Protein AF-A0A8X7CBE6-F1 (afdb_monomer)

Solvent-accessible surface area (backbone atoms only — not comparable to full-atom values): 5666 Å² total; per-residue (Å²): 108,70,67,60,53,54,48,51,54,51,53,40,64,70,38,63,46,35,40,47,51,75,46,80,45,75,57,95,91,40,71,30,24,41,35,41,42,30,31,99,87,45,74,46,78,47,80,38,78,57,83,51,42,66,57,50,66,74,37,95,68,54,87,63,97,39,43,34,37,31,89,67,55,76,46,54,57,79,37,53,91,79,43,48,38,35,57,67,58,49,50,46,58,72,74,73,102

Radius of gyration: 14.12 Å; Cα contacts (8 Å, |Δi|>4): 146; chains: 1; bounding box: 33×35×36 Å

Nearest PDB structures (foldseek):
  6voy-assembly1_D  TM=6.012E-01  e=1.136E-02  Saccharolobus solfataricus P2
  5wtq-assembly2_C  TM=8.735E-01  e=3.546E-01  Homo sapiens
  5wtq-assembly1_A  TM=8.734E-01  e=4.028E-01  Homo sapiens
  3k0s-assembly1_A  TM=3.950E-01  e=2.270E-01  Escherichia coli K-12
  7ou0-assembly1_A  TM=3.036E-01  e=2.270E-01  Escherichia coli K-12

Structure (mmCIF, N/CA/C/O backbone):
data_AF-A0A8X7CBE6-F1
#
_entry.id   AF-A0A8X7CBE6-F1
#
loop_
_atom_site.group_PDB
_atom_site.id
_atom_site.type_symbol
_atom_site.label_atom_id
_atom_site.label_alt_id
_atom_site.label_comp_id
_atom_site.label_asym_id
_atom_site.label_entity_id
_atom_site.label_seq_id
_atom_site.pdbx_PDB_ins_code
_atom_site.Cartn_x
_atom_site.Cartn_y
_atom_site.Cartn_z
_atom_site.occupancy
_atom_site.B_iso_or_equiv
_atom_site.auth_seq_id
_atom_site.auth_comp_id
_atom_site.auth_asym_id
_atom_site.auth_atom_id
_atom_site.pdbx_PDB_model_num
ATOM 1 N N . MET A 1 1 ? 4.743 21.048 1.731 1.00 62.94 1 MET A N 1
ATOM 2 C CA . MET A 1 1 ? 4.760 19.740 1.037 1.00 62.94 1 MET A CA 1
ATOM 3 C C . MET A 1 1 ? 5.268 18.605 1.921 1.00 62.94 1 MET A C 1
ATOM 5 O O . MET A 1 1 ? 4.481 17.711 2.177 1.00 62.94 1 MET A O 1
ATOM 9 N N . ARG A 1 2 ? 6.501 18.642 2.461 1.00 72.31 2 ARG A N 1
ATOM 10 C CA . ARG A 1 2 ? 7.032 17.543 3.304 1.00 72.31 2 ARG A CA 1
ATOM 11 C C . ARG A 1 2 ? 6.167 17.208 4.531 1.00 72.31 2 ARG A C 1
ATOM 13 O O . ARG A 1 2 ? 5.836 16.051 4.731 1.00 72.31 2 ARG A O 1
ATOM 20 N N . LYS A 1 3 ? 5.730 18.228 5.282 1.00 81.38 3 LYS A N 1
ATOM 21 C CA 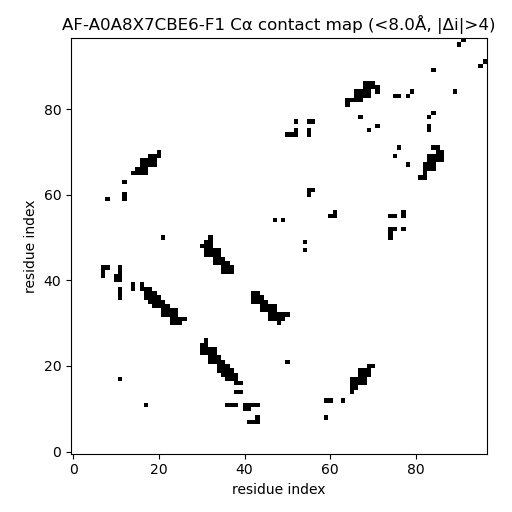. LYS A 1 3 ? 4.861 18.046 6.461 1.00 81.38 3 LYS A CA 1
ATOM 22 C C . LYS A 1 3 ? 3.530 17.369 6.114 1.00 81.38 3 LYS A C 1
ATOM 24 O O . LYS A 1 3 ? 3.164 16.404 6.761 1.00 81.38 3 LYS A O 1
ATOM 29 N N . THR A 1 4 ? 2.856 17.827 5.060 1.00 84.31 4 THR A N 1
ATOM 30 C CA . THR A 1 4 ? 1.581 17.254 4.593 1.00 84.31 4 THR A CA 1
ATOM 31 C C . THR A 1 4 ? 1.737 15.802 4.147 1.00 84.31 4 THR A C 1
ATOM 33 O O . THR A 1 4 ? 0.916 14.960 4.480 1.00 84.31 4 THR A O 1
ATOM 36 N N . TYR A 1 5 ? 2.820 15.497 3.434 1.00 85.69 5 TYR A N 1
ATOM 37 C CA . TYR A 1 5 ? 3.139 14.139 3.001 1.00 85.69 5 TYR A CA 1
ATOM 38 C C . TYR A 1 5 ? 3.374 13.195 4.193 1.00 85.69 5 TYR A C 1
ATOM 40 O O . TYR A 1 5 ? 2.800 12.113 4.251 1.00 85.69 5 TYR A O 1
ATOM 48 N N . GLU A 1 6 ? 4.163 13.628 5.179 1.00 86.69 6 GLU A N 1
ATOM 49 C CA . GLU A 1 6 ? 4.416 12.857 6.403 1.00 86.69 6 GLU A CA 1
ATOM 50 C C . GLU A 1 6 ? 3.148 12.685 7.253 1.00 86.69 6 GLU A C 1
ATOM 52 O O . GLU A 1 6 ? 2.965 11.637 7.867 1.00 86.69 6 GLU A O 1
ATOM 57 N N . GLN A 1 7 ? 2.259 13.683 7.270 1.00 88.88 7 GLN A N 1
ATOM 58 C CA . GLN A 1 7 ? 0.960 13.604 7.945 1.00 88.88 7 GLN A CA 1
ATOM 59 C C . GLN A 1 7 ? 0.049 12.557 7.298 1.00 88.88 7 GLN A C 1
ATOM 61 O O . GLN A 1 7 ? -0.472 11.704 8.008 1.00 88.88 7 GLN A O 1
ATOM 66 N N . ILE A 1 8 ? -0.073 12.559 5.967 1.00 89.88 8 ILE A N 1
ATOM 67 C CA . ILE A 1 8 ? -0.857 11.556 5.229 1.00 89.88 8 ILE A CA 1
ATOM 68 C C . ILE A 1 8 ? -0.311 10.144 5.483 1.00 89.88 8 ILE A C 1
ATOM 70 O O . ILE A 1 8 ? -1.078 9.226 5.769 1.00 89.88 8 ILE A O 1
ATOM 74 N N . GLU A 1 9 ? 1.015 9.960 5.452 1.00 87.94 9 GLU A N 1
ATOM 75 C CA . GLU A 1 9 ? 1.631 8.670 5.801 1.00 87.94 9 GLU A CA 1
ATOM 76 C C . GLU A 1 9 ? 1.264 8.227 7.224 1.00 87.94 9 GLU A C 1
ATOM 78 O O . GLU A 1 9 ? 0.971 7.053 7.449 1.00 87.94 9 GLU A O 1
ATOM 83 N N . GLN A 1 10 ? 1.273 9.148 8.193 1.00 87.00 10 GLN A N 1
ATOM 84 C CA . GLN A 1 10 ? 0.904 8.843 9.576 1.00 87.00 10 GLN A CA 1
ATOM 85 C C . GLN A 1 10 ? -0.582 8.507 9.729 1.00 87.00 10 GLN A C 1
ATOM 87 O O . GLN A 1 10 ? -0.909 7.613 10.506 1.00 87.00 10 GLN A O 1
ATOM 92 N N . GLU A 1 11 ? -1.470 9.201 9.022 1.00 89.06 11 GLU A N 1
ATOM 93 C CA . GLU A 1 11 ? -2.912 8.933 9.042 1.00 89.06 11 GLU A CA 1
ATOM 94 C C . GLU A 1 11 ? -3.226 7.547 8.484 1.00 89.06 11 GLU A C 1
ATOM 96 O O . GLU A 1 11 ? -3.895 6.753 9.145 1.00 89.06 11 GLU A O 1
ATOM 101 N N . ILE A 1 12 ? -2.661 7.209 7.324 1.00 90.44 12 ILE A N 1
ATOM 102 C CA . ILE A 1 12 ? -2.818 5.882 6.717 1.00 90.44 12 ILE A CA 1
ATOM 103 C C . ILE A 1 12 ? -2.242 4.801 7.637 1.00 90.44 12 ILE A C 1
ATOM 105 O O . ILE A 1 12 ? -2.862 3.756 7.839 1.00 90.44 12 ILE A O 1
ATOM 109 N N . ASN A 1 13 ? -1.086 5.057 8.258 1.00 85.94 13 ASN A N 1
ATOM 110 C CA . ASN A 1 13 ? -0.466 4.095 9.165 1.00 85.94 13 ASN A CA 1
ATOM 111 C C . ASN A 1 13 ? -1.312 3.810 10.421 1.00 85.94 13 ASN A C 1
ATOM 113 O O . ASN A 1 13 ? -1.223 2.715 10.972 1.00 85.94 13 ASN A O 1
ATOM 117 N N . LYS A 1 14 ? -2.139 4.766 10.863 1.00 87.12 14 LYS A N 1
ATOM 118 C CA . LYS A 1 14 ? -3.054 4.607 12.007 1.00 87.12 14 LYS A CA 1
ATOM 119 C C . LYS A 1 14 ? -4.383 3.941 11.645 1.00 87.12 14 LYS A C 1
ATOM 121 O O . LYS A 1 14 ? -5.126 3.591 12.555 1.00 87.12 14 LYS A O 1
ATOM 126 N N . SER A 1 15 ? -4.702 3.790 10.360 1.00 88.31 15 SER A N 1
ATOM 127 C CA . SER A 1 15 ? -5.969 3.189 9.943 1.00 88.31 15 SER A CA 1
ATOM 128 C C . SER A 1 15 ? -6.020 1.691 10.259 1.00 88.31 15 SER A C 1
ATOM 130 O O . SER A 1 15 ? -5.002 0.996 10.222 1.00 88.31 15 SER A O 1
ATOM 132 N N . GLU A 1 16 ? -7.220 1.184 10.531 1.00 86.94 16 GLU A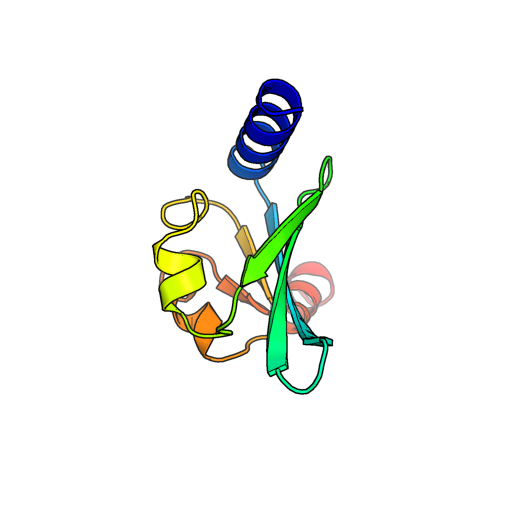 N 1
ATOM 133 C CA . GLU A 1 16 ? -7.479 -0.241 10.764 1.00 86.94 16 GLU A CA 1
ATOM 134 C C . GLU A 1 16 ? -7.404 -1.065 9.475 1.00 86.94 16 GLU A C 1
ATOM 136 O O . GLU A 1 16 ? -7.035 -2.238 9.515 1.00 86.94 16 GLU A O 1
ATOM 141 N N . VAL A 1 17 ? -7.684 -0.439 8.328 1.00 88.12 17 VAL A N 1
ATOM 142 C CA . VAL A 1 17 ? -7.700 -1.079 7.008 1.00 88.12 17 VAL A CA 1
ATOM 143 C C . VAL A 1 17 ? -6.750 -0.338 6.074 1.00 88.12 17 VAL A C 1
ATOM 145 O O . VAL A 1 17 ? -6.732 0.891 6.031 1.00 88.12 17 VAL A O 1
ATOM 148 N N . LEU A 1 18 ? -5.935 -1.090 5.340 1.00 90.62 18 LEU A N 1
ATOM 149 C CA . LEU A 1 18 ? -5.064 -0.570 4.292 1.00 90.62 18 LEU A CA 1
ATOM 150 C C . LEU A 1 18 ? -5.309 -1.330 3.005 1.00 90.62 18 LEU A C 1
ATOM 152 O O . LEU A 1 18 ? -5.118 -2.541 2.952 1.00 90.62 18 LEU A O 1
ATOM 156 N N . HIS A 1 19 ? -5.655 -0.593 1.967 1.00 91.88 19 HIS A N 1
ATOM 157 C CA . HIS A 1 19 ? -5.676 -1.081 0.603 1.00 91.88 19 HIS A CA 1
ATOM 158 C C . HIS A 1 19 ? -4.306 -0.833 -0.019 1.00 91.88 19 HIS A C 1
ATOM 160 O O . HIS A 1 19 ? -3.760 0.269 0.113 1.00 91.88 19 HIS A O 1
ATOM 166 N N . ILE A 1 20 ? -3.750 -1.852 -0.668 1.00 91.88 20 ILE A N 1
ATOM 167 C CA . ILE A 1 20 ? -2.508 -1.732 -1.429 1.00 91.88 20 ILE A CA 1
ATOM 168 C C . ILE A 1 20 ? -2.766 -2.217 -2.849 1.00 91.88 20 ILE A C 1
ATOM 170 O O . ILE A 1 20 ? -3.370 -3.270 -3.038 1.00 91.88 20 ILE A O 1
ATOM 174 N N . ASP A 1 21 ? -2.315 -1.422 -3.811 1.00 93.38 21 ASP A N 1
ATOM 175 C CA . ASP A 1 21 ? -2.391 -1.722 -5.236 1.00 93.38 21 ASP A CA 1
ATOM 176 C C . ASP A 1 21 ? -1.139 -1.193 -5.948 1.00 93.38 21 ASP A C 1
ATOM 178 O O . ASP A 1 21 ? -0.462 -0.274 -5.458 1.00 93.38 21 ASP A O 1
ATOM 182 N N . GLU A 1 22 ? -0.832 -1.738 -7.121 1.00 93.44 22 GLU A N 1
ATOM 183 C CA . GLU A 1 22 ? 0.225 -1.227 -7.976 1.00 93.44 22 GLU A CA 1
ATOM 184 C C . GLU A 1 22 ? -0.133 -1.260 -9.459 1.00 93.44 22 GLU A C 1
ATOM 186 O O . GLU A 1 22 ? -0.716 -2.202 -9.983 1.00 93.44 22 GLU A O 1
ATOM 191 N N . THR A 1 23 ? 0.319 -0.244 -10.191 1.00 94.62 23 THR A N 1
ATOM 192 C CA . THR A 1 23 ? 0.169 -0.214 -11.646 1.00 94.62 23 THR A CA 1
ATOM 193 C C . THR A 1 23 ? 1.466 0.173 -12.338 1.00 94.62 23 THR A C 1
ATOM 195 O O . THR A 1 23 ? 2.234 1.018 -11.863 1.00 94.62 23 THR A O 1
ATOM 198 N N . SER A 1 24 ? 1.744 -0.468 -13.470 1.00 95.25 24 SER A N 1
ATOM 199 C CA . SER A 1 24 ? 2.912 -0.158 -14.288 1.00 95.25 24 SER A CA 1
ATOM 200 C C . SER A 1 24 ? 2.714 1.135 -15.072 1.00 95.25 24 SER A C 1
ATOM 202 O O . SER A 1 24 ? 1.640 1.382 -15.617 1.00 95.25 24 SER A O 1
ATOM 204 N N . HIS A 1 25 ? 3.780 1.908 -15.241 1.00 93.19 25 HIS A N 1
ATOM 205 C CA . HIS A 1 25 ? 3.795 3.065 -16.125 1.00 93.19 25 HIS A CA 1
ATOM 206 C C . HIS A 1 25 ? 5.113 3.137 -16.897 1.00 93.19 25 HIS A C 1
ATOM 208 O O . HIS A 1 25 ? 6.190 3.044 -16.310 1.00 93.19 25 HIS A O 1
ATOM 214 N N . TYR A 1 26 ? 5.039 3.342 -18.212 1.00 94.75 26 TYR A N 1
ATOM 215 C CA . TYR A 1 26 ? 6.221 3.588 -19.034 1.00 94.75 26 TYR A CA 1
ATOM 216 C C . TYR A 1 26 ? 6.489 5.084 -19.144 1.00 94.75 26 TYR A C 1
ATOM 218 O O . TYR A 1 26 ? 5.699 5.825 -19.723 1.00 94.75 26 TYR A O 1
ATOM 226 N N . HIS A 1 27 ? 7.654 5.513 -18.664 1.00 89.06 27 HIS A N 1
ATOM 227 C CA . HIS A 1 27 ? 8.127 6.882 -18.828 1.00 89.06 27 HIS A CA 1
ATOM 228 C C . HIS A 1 27 ? 9.424 6.892 -19.635 1.00 89.06 27 HIS A C 1
ATOM 230 O O . HIS A 1 27 ? 10.442 6.353 -19.203 1.00 89.06 27 HIS A O 1
ATOM 236 N N . LYS A 1 28 ? 9.396 7.506 -20.827 1.00 93.00 28 LYS A N 1
ATOM 237 C CA . LYS A 1 28 ? 10.555 7.605 -21.740 1.00 93.00 28 LYS A CA 1
ATOM 238 C C . LYS A 1 28 ? 11.231 6.247 -22.008 1.00 93.00 28 LYS A C 1
ATOM 240 O O . LYS A 1 28 ? 12.451 6.128 -21.957 1.00 93.00 28 LYS A O 1
ATOM 245 N N . GLY A 1 29 ? 10.423 5.212 -22.248 1.00 94.31 29 GLY A N 1
ATOM 246 C CA . GLY A 1 29 ? 10.898 3.854 -22.538 1.00 94.31 29 GLY A CA 1
ATOM 247 C C . GLY A 1 29 ? 11.370 3.051 -21.321 1.00 94.31 29 GLY A C 1
ATOM 248 O O . GLY A 1 29 ? 11.750 1.896 -21.479 1.00 94.31 29 GLY A O 1
ATOM 249 N N . LYS A 1 30 ? 11.322 3.617 -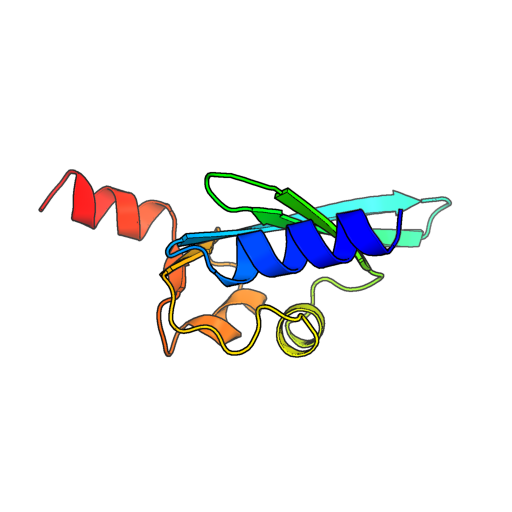20.109 1.00 94.38 30 LYS A N 1
ATOM 250 C CA . LYS A 1 30 ? 11.630 2.901 -18.866 1.00 94.38 30 LYS A CA 1
ATOM 251 C C . LYS A 1 30 ? 10.345 2.491 -18.157 1.00 94.38 30 LYS A C 1
ATOM 253 O O . LYS A 1 30 ? 9.452 3.318 -17.977 1.00 94.38 30 LYS A O 1
ATOM 258 N N . LEU A 1 31 ? 10.269 1.222 -17.761 1.00 95.81 31 LEU A N 1
ATOM 259 C CA . LEU A 1 31 ? 9.185 0.694 -16.939 1.00 95.81 31 LEU A CA 1
ATOM 260 C C . LEU A 1 31 ? 9.362 1.168 -15.491 1.00 95.81 31 LEU A C 1
ATOM 262 O O . LEU A 1 31 ? 10.400 0.925 -14.881 1.00 95.81 31 LEU A O 1
ATOM 266 N N . GLY A 1 32 ? 8.336 1.813 -14.952 1.00 95.94 32 GLY A N 1
ATOM 267 C CA . GLY A 1 32 ? 8.196 2.137 -13.539 1.00 95.94 32 GLY A CA 1
ATOM 268 C C . GLY A 1 32 ? 6.889 1.589 -12.976 1.00 95.94 32 GLY A C 1
ATOM 269 O O . GLY A 1 32 ? 6.038 1.080 -13.707 1.00 95.94 32 GLY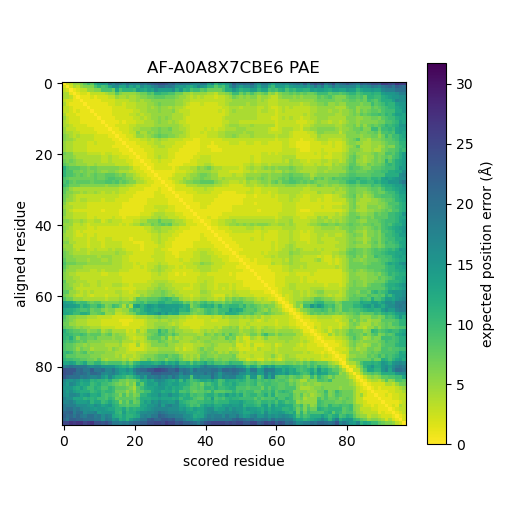 A O 1
ATOM 270 N N . TRP A 1 33 ? 6.740 1.708 -11.665 1.00 96.31 33 TRP A N 1
ATOM 271 C CA . TRP A 1 33 ? 5.598 1.230 -10.901 1.00 96.31 33 TRP A CA 1
ATOM 272 C C . TRP A 1 33 ? 5.081 2.343 -10.004 1.00 96.31 33 TRP A C 1
ATOM 274 O O . TRP A 1 33 ? 5.846 3.046 -9.343 1.00 96.31 33 TRP A O 1
ATOM 284 N N . CYS A 1 34 ? 3.769 2.504 -10.003 1.00 95.12 34 CYS A N 1
ATOM 285 C CA . CYS A 1 34 ? 3.045 3.387 -9.115 1.00 95.12 34 CYS A CA 1
ATOM 286 C C . CYS A 1 34 ? 2.390 2.520 -8.047 1.00 95.12 34 CYS A C 1
ATOM 288 O O . CYS A 1 34 ? 1.487 1.753 -8.359 1.00 95.12 34 CYS A O 1
ATOM 290 N N . TRP A 1 35 ? 2.876 2.626 -6.816 1.00 94.75 35 TRP A N 1
ATOM 291 C CA . TRP A 1 35 ? 2.306 1.954 -5.656 1.00 94.75 35 TRP A CA 1
ATOM 292 C C . TRP A 1 35 ? 1.312 2.874 -4.966 1.00 94.75 35 TRP A C 1
ATOM 294 O O . TRP A 1 35 ? 1.670 4.001 -4.612 1.00 94.75 35 TRP A O 1
ATOM 304 N N . MET A 1 36 ? 0.099 2.383 -4.741 1.00 94.25 36 MET A N 1
ATOM 305 C CA . MET A 1 36 ? -0.944 3.061 -3.989 1.00 94.25 36 MET A CA 1
ATOM 306 C C . MET A 1 36 ? -1.130 2.395 -2.629 1.00 94.25 36 MET A C 1
ATOM 308 O O . MET A 1 36 ? -1.212 1.178 -2.516 1.00 94.25 36 MET A O 1
ATOM 312 N N . PHE A 1 37 ? -1.220 3.227 -1.599 1.00 93.00 37 PHE A N 1
ATOM 313 C CA . PHE A 1 37 ? -1.558 2.850 -0.236 1.00 93.00 37 PHE A CA 1
ATOM 314 C C . PHE A 1 37 ? -2.740 3.716 0.182 1.00 93.00 37 PHE A C 1
ATOM 316 O O . PHE A 1 37 ? -2.621 4.942 0.175 1.00 93.00 37 PHE A O 1
ATOM 323 N N . ALA A 1 38 ? -3.877 3.119 0.513 1.00 93.06 38 ALA A N 1
ATOM 324 C CA . ALA A 1 38 ? -5.088 3.872 0.819 1.00 93.06 38 ALA A CA 1
ATOM 325 C C . ALA A 1 38 ? -5.771 3.382 2.094 1.00 93.06 38 ALA A C 1
ATOM 327 O O . ALA A 1 38 ? -5.850 2.186 2.363 1.00 93.06 38 ALA A O 1
ATOM 328 N N . SER A 1 39 ? -6.286 4.334 2.861 1.00 91.44 39 SER A N 1
ATOM 329 C CA . SER A 1 39 ? -7.252 4.116 3.931 1.00 91.44 39 SER A CA 1
ATOM 330 C C . SER A 1 39 ? -8.597 4.737 3.544 1.00 91.44 39 SER A C 1
ATOM 332 O O . SER A 1 39 ? -8.759 5.315 2.470 1.00 91.44 39 SER A O 1
ATOM 334 N N . ASN A 1 40 ? -9.561 4.676 4.457 1.00 87.81 40 ASN A N 1
ATOM 335 C CA . ASN A 1 40 ? -10.831 5.390 4.348 1.00 87.81 40 ASN A CA 1
ATOM 336 C C . ASN A 1 40 ? -10.697 6.927 4.344 1.00 87.81 40 ASN A C 1
ATOM 338 O O . ASN A 1 40 ? -11.632 7.609 3.931 1.00 87.81 40 ASN A O 1
ATOM 342 N N . THR A 1 41 ? -9.582 7.479 4.829 1.00 88.69 41 THR A N 1
ATOM 343 C CA . THR A 1 41 ? -9.404 8.931 5.003 1.00 88.69 41 THR A CA 1
ATOM 344 C C . THR A 1 41 ? -8.384 9.544 4.059 1.00 88.69 41 THR A C 1
ATOM 346 O O . THR A 1 41 ? -8.455 10.742 3.793 1.00 88.69 41 THR A O 1
ATOM 349 N N . ALA A 1 42 ? -7.423 8.762 3.566 1.00 91.94 42 ALA A N 1
ATOM 350 C CA . ALA A 1 42 ? -6.335 9.294 2.765 1.00 91.94 42 ALA A CA 1
ATOM 351 C C . ALA A 1 42 ? -5.738 8.252 1.816 1.00 91.94 42 ALA A C 1
ATOM 353 O O . ALA A 1 42 ? -5.838 7.042 2.022 1.00 91.94 42 ALA A O 1
ATOM 354 N N . SER A 1 43 ? -5.057 8.745 0.784 1.00 92.75 43 SER A N 1
ATOM 355 C CA . SER A 1 43 ? -4.304 7.921 -0.157 1.00 92.75 43 SER A CA 1
ATOM 356 C C . SER A 1 43 ? -2.896 8.464 -0.332 1.00 92.75 43 SER A C 1
ATOM 358 O O . SER A 1 43 ? -2.655 9.672 -0.317 1.00 92.75 43 SER A O 1
ATOM 360 N N . PHE A 1 44 ? -1.963 7.546 -0.515 1.00 92.19 44 PHE A N 1
ATOM 361 C CA . PHE A 1 44 ? -0.550 7.815 -0.645 1.00 92.19 44 PHE A CA 1
ATOM 362 C C . PHE A 1 44 ? 0.005 7.053 -1.839 1.00 92.19 44 PHE A C 1
ATOM 364 O O . PHE A 1 44 ? -0.225 5.855 -1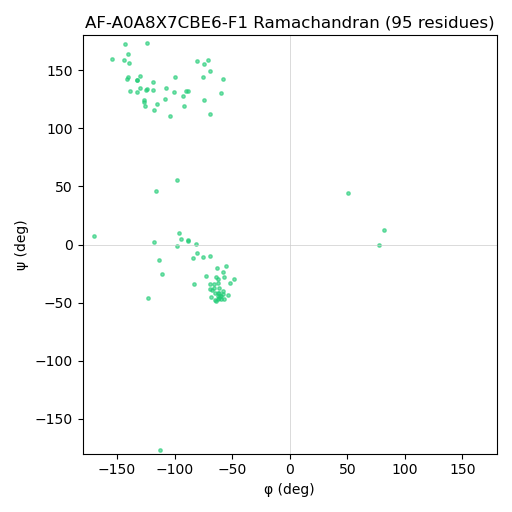.988 1.00 92.19 44 PHE A O 1
ATOM 371 N N . ILE A 1 45 ? 0.749 7.763 -2.683 1.00 92.50 45 ILE A N 1
ATOM 372 C CA . ILE A 1 45 ? 1.299 7.219 -3.919 1.00 92.50 45 ILE A CA 1
ATOM 373 C C . ILE A 1 45 ? 2.821 7.291 -3.879 1.00 92.50 45 ILE A C 1
ATOM 375 O O . ILE A 1 45 ? 3.399 8.338 -3.578 1.00 92.50 45 ILE A O 1
ATOM 379 N N . LYS A 1 46 ? 3.473 6.186 -4.246 1.00 91.25 46 LYS A N 1
ATOM 380 C CA . LYS A 1 46 ? 4.927 6.083 -4.365 1.00 91.25 46 LYS A CA 1
ATOM 381 C C . LYS A 1 46 ? 5.322 5.559 -5.739 1.00 91.25 46 LYS A C 1
ATOM 383 O O . LYS A 1 46 ? 4.923 4.471 -6.136 1.00 91.25 46 LYS A O 1
ATOM 388 N N . LEU A 1 47 ? 6.168 6.313 -6.436 1.00 93.38 47 LEU A N 1
ATOM 389 C CA . LEU A 1 47 ? 6.766 5.878 -7.696 1.00 93.38 47 LEU A CA 1
ATOM 390 C C . LEU A 1 47 ? 8.064 5.115 -7.425 1.00 93.38 47 LEU A C 1
ATOM 392 O O . LEU A 1 47 ? 8.915 5.572 -6.658 1.00 93.38 47 LEU A O 1
ATOM 396 N N . THR A 1 48 ? 8.219 3.955 -8.051 1.00 94.12 48 THR A N 1
ATOM 397 C CA . THR A 1 48 ? 9.387 3.081 -7.909 1.00 94.12 48 THR A CA 1
ATOM 398 C C . THR A 1 48 ? 9.770 2.471 -9.256 1.00 94.12 48 THR A C 1
ATOM 400 O O . THR A 1 48 ? 8.986 2.443 -10.199 1.00 94.12 48 THR A O 1
ATOM 403 N N . GLU A 1 49 ? 10.981 1.929 -9.354 1.00 93.81 49 GLU A N 1
ATOM 404 C CA . GLU A 1 49 ? 11.412 1.147 -10.524 1.00 93.81 49 GLU A CA 1
ATOM 405 C C . GLU A 1 49 ? 11.067 -0.350 -10.387 1.00 93.81 49 GLU A C 1
ATOM 407 O O . GLU A 1 49 ? 11.420 -1.163 -11.236 1.00 93.81 49 GLU A O 1
ATOM 412 N N . SER A 1 50 ? 10.384 -0.752 -9.307 1.00 93.25 50 SER A N 1
ATOM 413 C CA . SER A 1 50 ? 10.149 -2.160 -8.974 1.00 93.25 50 SER A CA 1
ATOM 414 C C . SER A 1 50 ? 8.756 -2.405 -8.400 1.00 93.25 50 SER A C 1
ATOM 416 O O . SER A 1 50 ? 8.277 -1.637 -7.567 1.00 93.25 50 SER A O 1
ATOM 418 N N . ARG A 1 51 ? 8.160 -3.541 -8.775 1.00 92.94 51 ARG A N 1
ATOM 419 C CA . ARG A 1 51 ? 6.973 -4.142 -8.136 1.00 92.94 51 ARG A CA 1
ATOM 420 C C . ARG A 1 51 ? 7.299 -5.226 -7.108 1.00 92.94 51 ARG A C 1
ATOM 422 O O . ARG A 1 51 ? 6.439 -5.994 -6.701 1.00 92.94 51 ARG A O 1
ATOM 429 N N . GLY A 1 52 ? 8.571 -5.372 -6.750 1.00 91.75 52 GLY A N 1
ATOM 430 C CA . GLY A 1 52 ? 8.997 -6.434 -5.849 1.00 91.75 52 GLY A CA 1
ATOM 431 C C . GLY A 1 52 ? 8.608 -6.164 -4.397 1.00 91.75 52 GLY A C 1
ATOM 432 O O . GLY A 1 52 ? 8.559 -5.019 -3.950 1.00 91.75 52 GLY A O 1
ATOM 433 N N . MET A 1 53 ? 8.480 -7.244 -3.628 1.00 89.75 53 MET A N 1
ATOM 434 C CA . MET A 1 53 ? 8.215 -7.240 -2.183 1.00 89.75 53 MET A CA 1
ATOM 435 C C . MET A 1 53 ? 9.120 -6.292 -1.374 1.00 89.75 53 MET A C 1
ATOM 437 O O . MET A 1 53 ? 8.696 -5.730 -0.368 1.00 89.75 53 MET A O 1
ATOM 441 N N . LYS A 1 54 ? 10.360 -6.049 -1.824 1.00 90.69 54 LYS A N 1
ATOM 442 C CA . LYS A 1 54 ? 11.285 -5.099 -1.180 1.00 90.69 54 LYS A CA 1
ATOM 443 C C . LYS A 1 54 ? 10.716 -3.679 -1.072 1.00 90.69 54 LYS A C 1
ATOM 445 O O . LYS A 1 54 ? 11.089 -2.949 -0.157 1.00 90.69 54 LYS A O 1
ATOM 450 N N . VAL A 1 55 ? 9.825 -3.271 -1.979 1.00 91.44 55 VAL A N 1
ATOM 451 C CA . VAL A 1 55 ? 9.145 -1.969 -1.884 1.00 91.44 55 VAL A CA 1
ATOM 452 C C . VAL A 1 55 ? 8.243 -1.917 -0.654 1.00 91.44 55 VAL A C 1
ATOM 454 O O . VAL A 1 5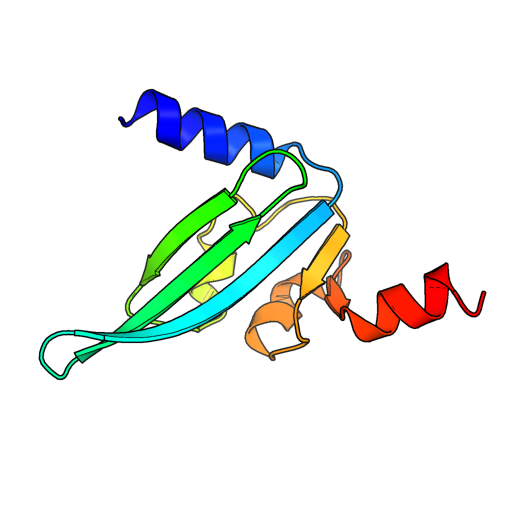5 ? 8.269 -0.918 0.065 1.00 91.44 55 VAL A O 1
ATOM 457 N N . LEU A 1 56 ? 7.515 -3.003 -0.386 1.00 89.94 56 LEU A N 1
ATOM 458 C CA . LEU A 1 56 ? 6.638 -3.146 0.774 1.00 89.94 56 LEU A CA 1
ATOM 459 C C . LEU A 1 56 ? 7.448 -3.217 2.071 1.00 89.94 56 LEU A C 1
ATOM 461 O O . LEU A 1 56 ? 7.149 -2.476 3.003 1.00 89.94 56 LEU A O 1
ATOM 465 N N . GLN A 1 57 ? 8.524 -4.010 2.102 1.00 89.12 57 GLN A N 1
ATOM 466 C CA . GLN A 1 57 ? 9.424 -4.138 3.262 1.00 89.12 57 GLN A CA 1
ATOM 467 C C . GLN A 1 57 ? 10.041 -2.797 3.685 1.00 89.12 57 GLN A C 1
ATOM 469 O O . GLN A 1 57 ? 10.141 -2.500 4.872 1.00 89.12 57 GLN A O 1
ATOM 474 N N . ASN A 1 58 ? 10.419 -1.971 2.707 1.00 89.19 58 ASN A N 1
ATOM 475 C CA . ASN A 1 58 ? 11.012 -0.653 2.936 1.00 89.19 58 ASN A CA 1
ATOM 476 C C . ASN A 1 58 ? 9.965 0.468 3.073 1.00 89.19 58 ASN A C 1
ATOM 478 O O . ASN A 1 58 ? 10.323 1.648 3.129 1.00 89.19 58 ASN A O 1
ATOM 482 N N . SER A 1 59 ? 8.672 0.139 3.047 1.00 87.94 59 SER A N 1
ATOM 483 C CA . SER A 1 59 ? 7.605 1.109 3.282 1.00 87.94 59 SER A CA 1
ATOM 484 C C . SER A 1 59 ? 7.415 1.344 4.781 1.00 87.94 59 SER A C 1
ATOM 486 O O . SER A 1 59 ? 7.730 0.486 5.602 1.00 87.94 59 SER A O 1
ATOM 488 N N . LYS A 1 60 ? 6.834 2.488 5.156 1.00 85.44 60 LYS A N 1
ATOM 489 C CA . LYS A 1 60 ? 6.431 2.736 6.552 1.00 85.44 60 LYS A CA 1
ATOM 490 C C . LYS A 1 60 ? 5.257 1.860 7.005 1.00 85.44 60 LYS A C 1
ATOM 492 O O . LYS A 1 60 ? 4.966 1.817 8.192 1.00 85.44 60 LYS A O 1
ATOM 497 N N . PHE A 1 61 ? 4.618 1.155 6.073 1.00 85.62 61 PHE A N 1
ATOM 498 C CA . PHE A 1 61 ? 3.448 0.313 6.308 1.00 85.62 61 PHE A CA 1
ATOM 499 C C . PHE A 1 61 ? 3.816 -1.160 6.545 1.00 85.62 61 PHE A C 1
ATOM 501 O O . PHE A 1 61 ? 2.933 -2.004 6.652 1.00 85.62 61 PHE A O 1
ATOM 508 N N . CYS A 1 62 ? 5.111 -1.489 6.614 1.00 80.00 62 CYS A N 1
ATOM 509 C CA . CYS A 1 62 ? 5.594 -2.867 6.614 1.00 80.00 62 CYS A CA 1
ATOM 510 C C . CY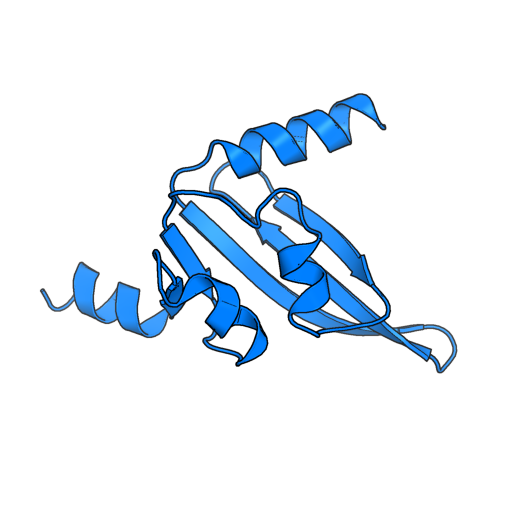S A 1 62 ? 5.263 -3.656 7.900 1.00 80.00 62 CYS A C 1
ATOM 512 O O . CYS A 1 62 ? 4.952 -4.840 7.842 1.00 80.00 62 CYS A O 1
ATOM 514 N N . ASN A 1 63 ? 5.249 -2.998 9.062 1.00 72.19 63 ASN A N 1
ATOM 515 C CA . ASN A 1 63 ? 5.101 -3.639 10.376 1.00 72.19 63 ASN A CA 1
ATOM 516 C C . ASN A 1 63 ? 3.813 -3.225 11.100 1.00 72.19 63 ASN A C 1
ATOM 518 O O . ASN A 1 63 ? 3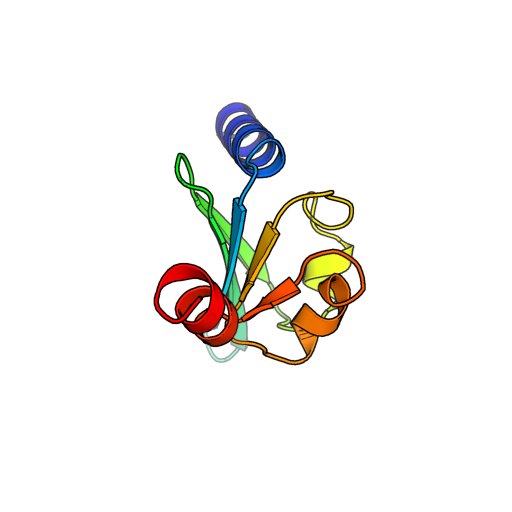.840 -2.875 12.280 1.00 72.19 63 ASN A O 1
ATOM 522 N N . ARG A 1 64 ? 2.684 -3.230 10.390 1.00 74.19 64 ARG A N 1
ATOM 523 C CA . ARG A 1 64 ? 1.387 -2.822 10.947 1.00 74.19 64 ARG A CA 1
ATOM 524 C C . ARG A 1 64 ? 0.522 -4.019 11.352 1.00 74.19 64 ARG A C 1
ATOM 526 O O . ARG A 1 64 ? 0.522 -5.041 10.675 1.00 74.19 64 ARG A O 1
ATOM 533 N N . ASN A 1 65 ? -0.228 -3.859 12.443 1.00 67.94 65 ASN A N 1
ATOM 534 C CA . ASN A 1 65 ? -1.199 -4.834 12.958 1.00 67.94 65 ASN A CA 1
ATOM 535 C C . ASN A 1 65 ? -2.619 -4.466 12.510 1.00 67.94 65 ASN A C 1
ATOM 537 O O . ASN A 1 65 ? -3.505 -4.243 13.329 1.00 67.94 65 ASN A O 1
ATOM 541 N N . SER A 1 66 ? -2.818 -4.320 11.209 1.00 75.44 66 SER A N 1
ATOM 542 C CA . SER A 1 66 ? -4.090 -3.871 10.643 1.00 75.44 66 SER A CA 1
ATOM 543 C C . SER A 1 66 ? -4.410 -4.663 9.391 1.00 75.44 66 SER A C 1
ATOM 545 O O . SER A 1 66 ? -3.506 -5.219 8.763 1.00 75.44 66 SER A O 1
ATOM 547 N N . LEU A 1 67 ? -5.695 -4.742 9.047 1.00 83.81 67 LEU A N 1
ATOM 548 C CA . LEU A 1 67 ? -6.170 -5.486 7.889 1.00 83.81 67 LEU A CA 1
ATOM 549 C C . LEU A 1 67 ? -5.519 -4.921 6.623 1.00 83.81 67 LEU A C 1
ATOM 551 O O . LEU A 1 67 ? -5.493 -3.701 6.425 1.00 83.81 67 LEU A O 1
ATOM 555 N N . VAL A 1 68 ? -4.953 -5.802 5.799 1.00 87.19 68 VAL A N 1
ATOM 556 C CA . VAL A 1 68 ? -4.348 -5.437 4.516 1.00 87.19 68 VAL A CA 1
ATOM 557 C C . VAL A 1 68 ? -5.158 -6.092 3.410 1.00 87.19 68 VAL A C 1
ATOM 559 O O . VAL A 1 68 ? -5.299 -7.313 3.384 1.00 87.19 68 VAL A O 1
ATOM 562 N N . VAL A 1 69 ? -5.692 -5.264 2.518 1.00 86.62 69 VAL A N 1
ATOM 563 C CA . VAL A 1 69 ? -6.539 -5.661 1.395 1.00 86.62 69 VAL A CA 1
ATOM 564 C C . VAL A 1 69 ? -5.752 -5.499 0.105 1.00 86.62 69 VAL A C 1
ATOM 566 O O . VAL A 1 69 ? -5.224 -4.418 -0.161 1.00 86.62 69 VAL A O 1
ATOM 569 N N . THR A 1 70 ? -5.664 -6.569 -0.680 1.00 87.12 70 THR A N 1
ATOM 570 C CA . THR A 1 70 ? -4.874 -6.615 -1.925 1.00 87.12 70 THR A CA 1
ATOM 571 C C . THR A 1 70 ? -5.584 -7.454 -2.985 1.00 87.12 70 THR A C 1
ATOM 573 O O . THR A 1 70 ? -6.569 -8.127 -2.682 1.00 87.12 70 THR A O 1
ATOM 576 N N . ASP A 1 71 ? -5.069 -7.458 -4.210 1.00 82.31 71 ASP A N 1
ATOM 577 C CA . ASP A 1 71 ? -5.526 -8.335 -5.297 1.00 82.31 71 ASP A CA 1
ATOM 578 C C . ASP A 1 71 ? -4.931 -9.763 -5.233 1.00 82.31 71 ASP A C 1
ATOM 580 O O . ASP A 1 71 ? -5.208 -10.600 -6.089 1.00 82.31 71 ASP A O 1
ATOM 584 N N . GLY A 1 72 ? -4.101 -10.063 -4.225 1.00 80.19 72 GLY A N 1
ATOM 585 C CA . GLY A 1 72 ? -3.466 -11.372 -4.062 1.00 80.19 72 GLY A CA 1
ATOM 586 C C . GLY A 1 72 ? -2.198 -11.596 -4.897 1.00 80.19 72 GLY A C 1
ATOM 587 O O . GLY A 1 72 ? -1.709 -12.727 -4.963 1.00 80.19 72 GLY A O 1
ATOM 588 N N . TYR A 1 73 ? -1.611 -10.560 -5.508 1.00 84.12 73 TYR A N 1
ATOM 589 C CA . TYR A 1 73 ? -0.297 -10.681 -6.142 1.00 84.12 73 TYR A CA 1
ATOM 590 C C . TYR A 1 73 ? 0.798 -11.155 -5.160 1.00 84.12 73 TYR A C 1
ATOM 592 O O . TYR A 1 73 ? 0.876 -10.741 -4.007 1.00 84.12 73 TYR A O 1
ATOM 600 N N . ALA A 1 74 ? 1.724 -11.998 -5.635 1.00 83.31 74 ALA A N 1
ATOM 601 C CA . ALA A 1 74 ? 2.728 -12.674 -4.805 1.00 83.31 74 ALA A CA 1
ATOM 602 C C . ALA A 1 74 ? 3.649 -11.740 -3.992 1.00 83.31 74 ALA A C 1
ATOM 604 O O . ALA A 1 74 ? 4.203 -12.161 -2.975 1.00 83.31 74 ALA A O 1
ATOM 605 N N . ALA A 1 75 ? 3.832 -10.477 -4.401 1.00 80.88 75 ALA A N 1
ATOM 606 C CA . ALA A 1 75 ? 4.570 -9.509 -3.585 1.00 80.88 75 ALA A CA 1
ATOM 607 C C . ALA A 1 75 ? 3.885 -9.255 -2.228 1.00 80.88 75 ALA A C 1
ATOM 609 O O . ALA A 1 75 ? 4.577 -9.012 -1.237 1.00 80.88 75 ALA A O 1
ATOM 610 N N . TYR A 1 76 ? 2.557 -9.385 -2.169 1.00 82.69 76 TYR A N 1
ATOM 611 C CA . TYR A 1 76 ? 1.743 -9.218 -0.969 1.00 82.69 76 TYR A CA 1
ATOM 612 C C . TYR A 1 76 ? 1.823 -10.378 0.012 1.00 82.69 76 TYR A C 1
ATOM 614 O O . TYR A 1 76 ? 1.443 -10.193 1.165 1.00 82.69 76 TYR A O 1
ATOM 622 N N . ASN A 1 77 ? 2.416 -11.518 -0.370 1.00 82.44 77 ASN A N 1
ATOM 623 C CA . ASN A 1 77 ? 2.682 -12.625 0.559 1.00 82.44 77 ASN A CA 1
ATOM 624 C C . ASN A 1 77 ? 3.506 -12.185 1.779 1.00 82.44 77 ASN A C 1
ATOM 626 O O . ASN A 1 77 ? 3.482 -12.839 2.813 1.00 82.44 77 ASN A O 1
ATOM 630 N N . TYR A 1 78 ? 4.182 -11.039 1.692 1.00 80.88 78 TYR A N 1
ATOM 631 C CA . TYR A 1 78 ? 4.777 -10.362 2.839 1.00 80.88 78 TYR A CA 1
ATOM 632 C C . TYR A 1 78 ? 3.806 -10.134 4.015 1.00 80.88 78 TYR A C 1
ATOM 634 O O . TYR A 1 78 ? 4.227 -10.176 5.168 1.00 80.88 78 TYR A O 1
ATOM 642 N N . PHE A 1 79 ? 2.521 -9.908 3.738 1.00 78.50 79 PHE A N 1
ATOM 643 C CA . PHE A 1 79 ? 1.476 -9.671 4.737 1.00 78.50 79 PHE A CA 1
ATOM 644 C C . PHE A 1 79 ? 0.641 -10.923 5.072 1.00 78.50 79 PHE A C 1
ATOM 646 O O . PHE A 1 79 ? -0.246 -10.844 5.928 1.00 78.50 79 PHE A O 1
ATOM 653 N N . ALA A 1 80 ? 0.913 -12.069 4.432 1.00 70.44 80 ALA A N 1
ATOM 654 C CA . ALA A 1 80 ? 0.103 -13.287 4.552 1.00 70.44 80 ALA A CA 1
ATOM 655 C C . ALA A 1 80 ? 0.065 -13.855 5.981 1.00 70.44 80 ALA A C 1
ATOM 657 O O . ALA A 1 80 ? -0.972 -14.344 6.414 1.00 70.44 80 ALA A O 1
ATOM 658 N N . ASP A 1 81 ? 1.148 -13.709 6.749 1.00 61.00 81 ASP A N 1
ATOM 659 C CA . ASP A 1 81 ? 1.242 -14.275 8.104 1.00 61.00 81 ASP A CA 1
ATOM 660 C C . ASP A 1 81 ? 0.536 -13.439 9.183 1.00 61.00 81 ASP A C 1
ATOM 662 O O . ASP A 1 81 ? 0.480 -13.852 10.341 1.00 61.00 81 ASP A O 1
ATOM 666 N N . LYS A 1 82 ? 0.039 -12.238 8.850 1.00 54.56 82 LYS A N 1
ATOM 667 C CA . LYS A 1 82 ? -0.488 -11.305 9.860 1.00 54.56 82 LYS A CA 1
ATOM 668 C C . LYS A 1 82 ? -1.931 -10.889 9.627 1.00 54.56 82 LYS A C 1
ATO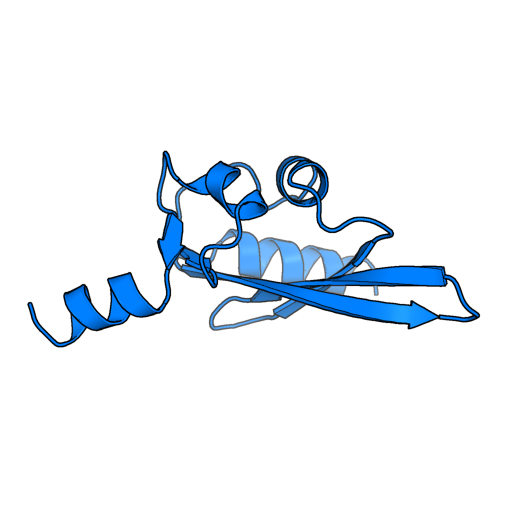M 670 O O . LYS A 1 82 ? -2.689 -10.920 10.588 1.00 54.56 82 LYS A O 1
ATOM 675 N N . THR A 1 83 ? -2.318 -10.517 8.405 1.00 58.72 83 THR A N 1
ATOM 676 C CA . THR A 1 83 ? -3.650 -9.932 8.130 1.00 58.72 83 THR A CA 1
ATOM 677 C C . THR A 1 83 ? -3.991 -9.792 6.634 1.00 58.72 83 THR A C 1
ATOM 679 O O . THR A 1 83 ? -4.990 -9.156 6.301 1.00 58.72 83 THR A O 1
ATOM 682 N N . GLY A 1 84 ? -3.176 -10.310 5.709 1.00 60.06 84 GLY A N 1
ATOM 683 C CA . GLY A 1 84 ? -3.409 -10.146 4.271 1.00 60.06 84 GLY A CA 1
ATOM 684 C C . GLY A 1 84 ? -4.636 -10.924 3.795 1.00 60.06 84 GLY A C 1
ATOM 685 O O . GLY A 1 84 ? -4.609 -12.152 3.785 1.00 60.06 84 GLY A O 1
ATOM 686 N N . LYS A 1 85 ? -5.695 -10.224 3.378 1.00 68.38 85 LYS A N 1
ATOM 687 C CA . LYS A 1 85 ? -6.858 -10.832 2.717 1.00 68.38 85 LYS A CA 1
ATOM 688 C C . LYS A 1 85 ? -7.001 -10.261 1.316 1.00 68.38 85 LYS A C 1
ATOM 690 O O . LYS A 1 85 ? -6.799 -9.063 1.102 1.00 68.38 85 LYS A O 1
ATOM 695 N N . SER A 1 86 ? -7.338 -11.119 0.356 1.00 72.06 86 SER A N 1
ATOM 696 C CA . SER A 1 86 ? -7.760 -10.607 -0.943 1.00 72.06 86 SER A CA 1
ATOM 697 C C . SER A 1 86 ? -9.139 -9.965 -0.820 1.00 72.06 86 SER A C 1
ATOM 699 O O . SER A 1 86 ? -9.894 -10.248 0.118 1.00 72.06 86 SER A O 1
ATOM 701 N N . VAL A 1 87 ? -9.461 -9.094 -1.769 1.00 70.12 87 VAL A N 1
ATOM 702 C CA . VAL A 1 87 ? -10.781 -8.466 -1.864 1.00 70.12 87 VAL A CA 1
ATOM 703 C C . VAL A 1 87 ? -11.887 -9.532 -1.889 1.00 70.12 87 VAL A C 1
ATOM 705 O O . VAL A 1 87 ? -12.863 -9.424 -1.151 1.00 70.12 87 VAL A O 1
ATOM 708 N N . GLU A 1 88 ? -11.699 -10.610 -2.649 1.00 69.56 88 GLU A N 1
ATOM 709 C CA . GLU A 1 88 ? -12.643 -11.729 -2.763 1.00 69.56 88 GLU A CA 1
ATOM 710 C C . GLU A 1 88 ? -12.856 -12.440 -1.424 1.00 69.56 88 GLU A C 1
ATOM 712 O O . GLU A 1 88 ? -13.996 -12.699 -1.046 1.00 69.56 88 GLU A O 1
ATOM 717 N N . HIS A 1 89 ? -11.780 -12.709 -0.676 1.00 69.00 89 HIS A N 1
ATOM 718 C CA . HIS A 1 89 ? -11.885 -13.349 0.638 1.00 69.00 89 HIS A CA 1
ATOM 719 C C . HIS A 1 89 ? -12.688 -12.499 1.631 1.00 69.00 89 HIS A C 1
ATOM 721 O O . HIS A 1 89 ? -13.469 -13.040 2.408 1.00 69.00 89 HIS A O 1
ATOM 727 N N . LEU A 1 90 ? -12.538 -11.172 1.591 1.00 71.06 90 LEU A N 1
ATOM 728 C CA . LEU A 1 90 ? -13.322 -10.268 2.437 1.00 71.06 90 LEU A CA 1
ATOM 729 C C . LEU A 1 90 ? -14.794 -10.222 2.036 1.00 71.06 90 LEU A C 1
ATOM 731 O O . LEU A 1 90 ? -15.657 -10.180 2.909 1.00 71.06 90 LEU A O 1
ATOM 735 N N . TYR A 1 91 ? -15.091 -10.250 0.736 1.00 67.69 91 TYR A N 1
ATOM 736 C CA . TYR A 1 91 ? -16.473 -10.311 0.266 1.00 67.69 91 TYR A CA 1
ATOM 737 C C . TYR A 1 91 ? -17.183 -11.576 0.756 1.00 67.69 91 TYR A C 1
ATOM 739 O O . TYR A 1 91 ? -18.304 -11.485 1.248 1.00 67.69 91 TYR A O 1
ATOM 747 N N . GLN A 1 92 ? -16.521 -12.729 0.677 1.00 68.44 92 GLN A N 1
ATOM 748 C CA . GLN A 1 92 ? -17.067 -13.998 1.163 1.00 68.44 92 GLN A CA 1
ATOM 749 C C . GLN A 1 92 ? -17.343 -13.953 2.674 1.00 68.44 92 GLN A C 1
ATOM 751 O O . GLN A 1 92 ? -18.432 -14.301 3.113 1.00 68.44 92 GLN A O 1
ATOM 756 N N . GLU A 1 93 ? -16.407 -13.446 3.479 1.00 70.06 93 GLU A N 1
ATOM 757 C CA . GLU A 1 93 ? -16.600 -13.347 4.934 1.00 70.06 93 GLU A CA 1
ATOM 758 C C . GLU A 1 93 ? -17.703 -12.366 5.356 1.00 70.06 93 GLU A C 1
ATOM 760 O O . GLU A 1 93 ? -18.396 -12.619 6.337 1.00 70.06 93 GLU A O 1
ATOM 765 N N . ILE A 1 94 ? -17.843 -11.230 4.665 1.00 66.25 94 ILE A N 1
ATOM 766 C CA . ILE A 1 94 ? -18.775 -10.162 5.064 1.00 66.25 94 ILE A CA 1
ATOM 767 C C . ILE A 1 94 ? -20.200 -10.437 4.575 1.00 66.25 94 ILE A C 1
ATOM 769 O O . ILE A 1 94 ? -21.156 -10.044 5.243 1.00 66.25 94 ILE A O 1
ATOM 773 N N . PHE A 1 95 ? -20.352 -11.055 3.402 1.00 53.12 95 PHE A N 1
ATOM 774 C CA . PHE A 1 95 ? -21.649 -11.178 2.731 1.00 53.12 95 PHE A CA 1
ATOM 775 C C . PHE A 1 95 ? -22.178 -12.614 2.636 1.00 53.12 95 PHE A C 1
ATOM 777 O O . PHE A 1 95 ? -23.359 -12.779 2.336 1.00 53.12 95 PHE A O 1
ATOM 784 N N . GLU A 1 96 ? -21.353 -13.633 2.901 1.00 67.31 96 GLU A N 1
ATOM 785 C CA . GLU A 1 96 ? -21.770 -15.048 2.891 1.00 67.31 96 GLU A CA 1
ATOM 786 C C . GLU A 1 96 ? -21.626 -15.748 4.261 1.00 67.31 96 GLU A C 1
ATOM 788 O O . GLU A 1 96 ? -21.922 -16.939 4.367 1.00 67.31 96 GLU A O 1
ATOM 793 N N . GLY A 1 97 ? -21.193 -15.018 5.300 1.00 50.38 97 GLY A N 1
ATOM 794 C CA . GLY A 1 97 ? -21.001 -15.499 6.678 1.00 50.38 97 GLY A CA 1
ATOM 795 C C . GLY A 1 97 ? -22.187 -15.295 7.615 1.00 50.38 97 GLY A C 1
ATOM 796 O O . GLY A 1 97 ? -22.934 -14.305 7.442 1.00 50.38 97 GLY A O 1
#

Secondary structure (DSSP, 8-state):
-HHHHHHHHHHHHH-SEEEEEEEEEEETTEEEEEEEEE-SS-EEEEEES--STHHHHTSTTTT--SEEEE---GGGGGGTTTTEEEHHHHHHHHH--

Organism: NCBI:txid2747483

InterPro domains:
  IPR004291 Transposase IS66, central domain [PF03050] (3-82)

Foldseek 3Di:
DVVVLVVLLVVLLPAQEWEWDKDWDDDPNQIKMWIWIDDPVHIDIDIGSDPALVVLCPGPNQDGQHAYEYCPPPSCVSCVVHHYDYPVRVCCVPPVD

Mean predicted aligned error: 6.22 Å

pLDDT: mean 83.67, std 11.15, range [50.38, 96.31]

Sequence (97 aa):
MRKTYEQIEQEINKSEVLHIDETSHYHKGKLGWCWMFASNTASFIKLTESRGMKVLQNSKFCNRNSLVVTDGYAAYNYFADKTGKSVEHLYQEIFEG